Protein AF-A0A7X9KY43-F1 (afdb_monomer_lite)

Structure (mmCIF, N/CA/C/O backbone):
data_AF-A0A7X9KY43-F1
#
_entry.id   AF-A0A7X9KY43-F1
#
loop_
_atom_site.group_PDB
_atom_site.id
_atom_site.type_symbol
_atom_site.label_atom_id
_atom_site.label_alt_id
_atom_site.label_comp_id
_atom_site.label_asym_id
_atom_site.label_entity_id
_atom_site.label_seq_id
_atom_site.pdbx_PDB_ins_code
_atom_site.Cartn_x
_atom_site.Cartn_y
_atom_site.Cartn_z
_atom_site.occupancy
_atom_site.B_iso_or_equiv
_atom_site.auth_seq_id
_atom_site.auth_comp_id
_atom_site.auth_asym_id
_atom_site.auth_atom_id
_atom_site.pdbx_PDB_model_num
ATOM 1 N N . PRO A 1 1 ? 9.224 3.368 18.526 1.00 47.72 1 PRO A N 1
ATOM 2 C CA . PRO A 1 1 ? 7.885 3.579 19.128 1.00 47.72 1 PRO A CA 1
ATOM 3 C C . PRO A 1 1 ? 7.602 2.477 20.163 1.00 47.72 1 PRO A C 1
ATOM 5 O O . PRO A 1 1 ? 7.164 1.400 19.790 1.00 47.72 1 PRO A O 1
ATOM 8 N N . GLU A 1 2 ? 7.941 2.701 21.438 1.00 40.78 2 GLU A N 1
ATOM 9 C CA . GLU A 1 2 ? 8.039 1.600 22.420 1.00 40.78 2 GLU A CA 1
ATOM 10 C C . GLU A 1 2 ? 6.795 1.349 23.294 1.00 40.78 2 GLU A C 1
ATOM 12 O O . GLU A 1 2 ? 6.746 0.330 23.974 1.00 40.78 2 GLU A O 1
ATOM 17 N N . HIS A 1 3 ? 5.756 2.200 23.287 1.00 47.25 3 HIS A N 1
ATOM 18 C CA . HIS A 1 3 ? 4.707 2.115 24.328 1.00 47.25 3 HIS A CA 1
ATOM 19 C C . HIS A 1 3 ? 3.242 2.222 23.864 1.00 47.25 3 HIS A C 1
ATOM 21 O O . HIS A 1 3 ? 2.378 2.549 24.669 1.00 47.25 3 HIS A O 1
ATOM 27 N N . GLY A 1 4 ? 2.915 1.944 22.596 1.00 54.72 4 GLY A N 1
ATOM 28 C CA . GLY A 1 4 ? 1.505 1.924 22.145 1.00 54.72 4 GLY A CA 1
ATOM 29 C C . GLY A 1 4 ? 0.834 3.305 22.048 1.00 54.72 4 GLY A C 1
ATOM 30 O O . GLY A 1 4 ? -0.389 3.406 21.937 1.00 54.72 4 GLY A O 1
ATOM 31 N N . TYR A 1 5 ? 1.643 4.368 22.065 1.00 58.06 5 TYR A N 1
ATOM 32 C CA . TYR A 1 5 ? 1.214 5.742 21.822 1.00 58.06 5 TYR A CA 1
ATOM 33 C C . TYR A 1 5 ? 1.941 6.314 20.613 1.00 58.06 5 TYR A C 1
ATOM 35 O O . TYR A 1 5 ? 3.151 6.132 20.450 1.00 58.06 5 TYR A O 1
ATOM 43 N N . ILE A 1 6 ? 1.199 7.044 19.787 1.00 61.53 6 ILE A N 1
ATOM 44 C CA . ILE A 1 6 ? 1.732 7.759 18.630 1.00 61.53 6 ILE A CA 1
ATOM 45 C C . ILE A 1 6 ? 1.577 9.254 18.873 1.00 61.53 6 ILE A C 1
ATOM 47 O O . ILE A 1 6 ? 0.498 9.723 19.229 1.00 61.53 6 ILE A O 1
ATOM 51 N N . ILE A 1 7 ? 2.666 9.994 18.657 1.00 58.81 7 ILE A N 1
ATOM 52 C CA . ILE A 1 7 ? 2.744 11.438 18.876 1.00 58.81 7 ILE A CA 1
ATOM 53 C C . ILE A 1 7 ? 2.875 12.130 17.513 1.00 58.81 7 ILE A C 1
ATOM 55 O O . ILE A 1 7 ? 3.896 11.978 16.843 1.00 58.81 7 ILE A O 1
ATOM 59 N N . LYS A 1 8 ? 1.868 12.911 17.104 1.00 60.12 8 LYS A N 1
ATOM 60 C CA . LYS A 1 8 ? 1.955 13.816 15.941 1.00 60.12 8 LYS A CA 1
ATOM 61 C C . LYS A 1 8 ? 2.237 15.240 16.424 1.00 60.12 8 LYS A C 1
ATOM 63 O O . LYS A 1 8 ? 1.553 15.747 17.312 1.00 60.12 8 LYS A O 1
ATOM 68 N N . SER A 1 9 ? 3.245 15.889 15.837 1.00 71.94 9 SER A N 1
ATOM 69 C CA . SER A 1 9 ? 3.627 17.274 16.143 1.00 71.94 9 SER A CA 1
ATOM 70 C C . SER A 1 9 ? 3.388 18.169 14.932 1.00 71.94 9 SER A C 1
ATOM 72 O O . SER A 1 9 ? 3.935 17.918 13.858 1.00 71.94 9 SER A O 1
ATOM 74 N N . LYS A 1 10 ? 2.607 19.239 15.110 1.00 72.62 10 LYS A N 1
ATOM 75 C CA . LYS A 1 10 ? 2.506 20.341 14.144 1.00 72.62 10 LYS A CA 1
ATOM 76 C C . LYS A 1 10 ? 3.210 21.566 14.732 1.00 72.62 10 LYS A C 1
ATOM 78 O O . LYS A 1 10 ? 2.888 21.970 15.846 1.00 72.62 10 LYS A O 1
ATOM 83 N N . ARG A 1 11 ? 4.181 22.149 14.019 1.00 77.62 11 ARG A N 1
ATOM 84 C CA . ARG A 1 11 ? 4.947 23.330 14.477 1.00 77.62 11 ARG A CA 1
ATOM 85 C C . ARG A 1 11 ? 4.417 24.616 13.818 1.00 77.62 11 ARG A C 1
ATOM 87 O O . ARG A 1 11 ? 4.044 24.580 12.650 1.00 77.62 11 ARG A O 1
ATOM 94 N N . GLY A 1 12 ? 4.368 25.728 14.564 1.00 83.06 12 GLY A N 1
ATOM 95 C CA . GLY A 1 12 ? 3.844 27.040 14.132 1.00 83.06 12 GLY A CA 1
ATOM 96 C C . GLY A 1 12 ? 2.948 27.708 15.191 1.00 83.06 12 GLY A C 1
ATOM 97 O O . GLY A 1 12 ? 2.712 27.119 16.243 1.00 83.06 12 GLY A O 1
ATOM 98 N N . GLY A 1 13 ? 2.417 28.909 14.914 1.00 66.56 13 GLY A N 1
ATOM 99 C CA . GLY A 1 13 ? 1.628 29.752 15.846 1.00 66.56 13 GLY A CA 1
ATOM 100 C C . GLY A 1 13 ? 0.269 29.202 16.322 1.00 66.56 13 GLY A C 1
ATOM 101 O O . GLY A 1 13 ? -0.526 29.932 16.896 1.00 66.56 13 GLY A O 1
ATOM 102 N N . GLY A 1 14 ? 0.008 27.917 16.090 1.00 76.19 14 GLY A N 1
ATOM 103 C CA . GLY A 1 14 ? -1.157 27.162 16.554 1.00 76.19 14 GLY A CA 1
ATOM 104 C C . GLY A 1 14 ? -0.831 25.671 16.671 1.00 76.19 14 GLY A C 1
ATOM 105 O O . GLY A 1 14 ? -1.659 24.819 16.357 1.00 76.19 14 GLY A O 1
ATOM 106 N N . GLY A 1 15 ? 0.423 25.350 17.001 1.00 74.50 15 GLY A N 1
ATOM 107 C CA . GLY A 1 15 ? 0.891 23.976 17.107 1.00 74.50 15 GLY A CA 1
ATOM 108 C C . GLY A 1 15 ? 0.181 23.219 18.227 1.00 74.50 15 GLY A C 1
ATOM 109 O O . GLY A 1 15 ? 0.033 23.727 19.334 1.00 74.50 15 GLY A O 1
ATOM 110 N N . CYS A 1 16 ? -0.227 21.986 17.944 1.00 75.00 16 CYS A N 1
ATOM 111 C CA . CYS A 1 16 ? -0.720 21.049 18.941 1.00 75.00 16 CYS A CA 1
ATOM 112 C C . CYS A 1 16 ? 0.071 19.741 18.855 1.00 75.00 16 CYS A C 1
ATOM 114 O O . CYS A 1 16 ? 0.639 19.394 17.811 1.00 75.00 16 CYS A O 1
ATOM 116 N N . ILE A 1 17 ? 0.124 19.036 19.981 1.00 75.38 17 ILE A N 1
ATOM 117 C CA . ILE A 1 17 ? 0.621 17.668 20.056 1.00 75.38 17 ILE A CA 1
ATOM 118 C C . ILE A 1 17 ? -0.608 16.779 20.189 1.00 75.38 17 ILE A C 1
ATOM 120 O O . ILE A 1 17 ? -1.361 16.905 21.152 1.00 75.38 17 ILE A O 1
ATOM 124 N N . GLN A 1 18 ? -0.824 15.909 19.207 1.00 67.31 18 GLN A N 1
ATOM 125 C CA . GLN A 1 18 ? -1.891 14.914 19.255 1.00 67.31 18 GLN A CA 1
ATOM 126 C C . GLN A 1 18 ? -1.286 13.575 19.667 1.00 67.31 18 GLN A C 1
ATOM 128 O O . GLN A 1 18 ? -0.359 13.089 19.014 1.00 67.31 18 GLN A O 1
ATOM 133 N N . ILE A 1 19 ? -1.793 13.013 20.765 1.00 67.88 19 ILE A N 1
ATOM 134 C CA . ILE A 1 19 ? -1.372 11.719 21.304 1.00 67.88 19 ILE A CA 1
ATOM 135 C C . ILE A 1 19 ? -2.528 10.742 21.108 1.00 67.88 19 ILE A C 1
ATOM 137 O O . ILE A 1 19 ? -3.598 10.930 21.683 1.00 67.88 19 ILE A O 1
ATOM 141 N N . PHE A 1 20 ? -2.304 9.703 20.309 1.00 59.12 20 PHE A N 1
ATOM 142 C CA . PHE A 1 20 ? -3.282 8.646 20.058 1.00 59.12 20 PHE A CA 1
ATOM 143 C C . PHE A 1 20 ? -2.902 7.401 20.860 1.00 59.12 20 PHE A C 1
ATOM 145 O O . PHE A 1 20 ? -1.737 6.994 20.845 1.00 59.12 20 PHE A O 1
ATOM 152 N N . ARG A 1 21 ? -3.874 6.806 21.564 1.00 56.53 21 ARG A N 1
ATOM 153 C CA . ARG A 1 21 ? -3.730 5.519 22.259 1.00 56.53 21 ARG A CA 1
ATOM 154 C C . AR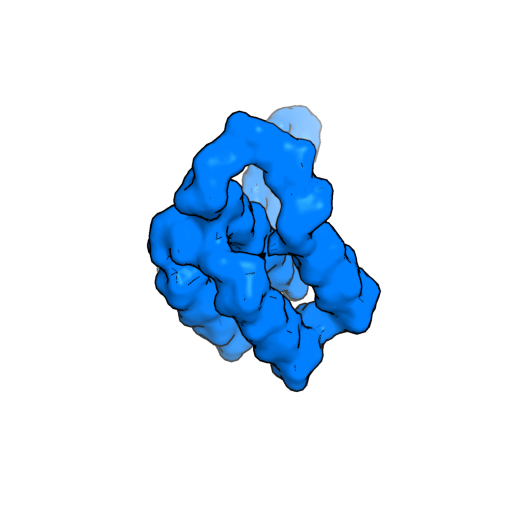G A 1 21 ? -4.372 4.442 21.398 1.00 56.53 21 ARG A C 1
ATOM 156 O O . ARG A 1 21 ?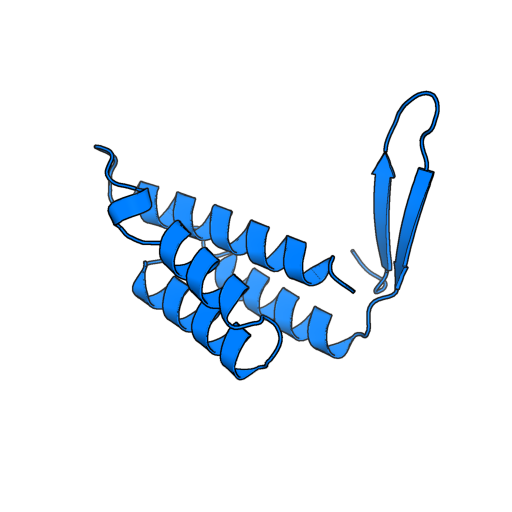 -5.588 4.451 21.237 1.00 56.53 21 ARG A O 1
ATOM 163 N N . MET A 1 22 ? -3.578 3.518 20.869 1.00 56.50 22 MET A N 1
ATOM 164 C CA . MET A 1 22 ? -4.114 2.472 19.998 1.00 56.50 22 MET A CA 1
ATOM 165 C C . MET A 1 22 ? -4.498 1.214 20.762 1.00 56.50 22 MET A C 1
ATOM 167 O O . MET A 1 22 ? -3.864 0.839 21.745 1.00 56.50 22 MET A O 1
ATOM 171 N N . SER A 1 23 ? -5.541 0.537 20.280 1.00 56.22 23 SER A N 1
ATOM 172 C CA . SER A 1 23 ? -5.857 -0.835 20.675 1.00 56.22 23 SER A CA 1
ATOM 173 C C . SER A 1 23 ? -4.751 -1.764 20.158 1.00 56.22 23 SER A C 1
ATOM 175 O O . SER A 1 23 ? -4.575 -1.879 18.944 1.00 56.22 23 SER A O 1
ATOM 177 N N . ASN A 1 24 ? -4.014 -2.404 21.070 1.00 58.03 24 ASN A N 1
ATOM 178 C CA . ASN A 1 24 ? -2.781 -3.156 20.791 1.00 58.03 24 ASN A CA 1
ATOM 179 C C . ASN A 1 24 ? -2.886 -4.210 19.669 1.00 58.03 24 ASN A C 1
ATOM 181 O O . ASN A 1 24 ? -1.896 -4.455 18.991 1.00 58.03 24 ASN A O 1
ATOM 185 N N . GLU A 1 25 ? -4.048 -4.826 19.446 1.00 60.06 25 GLU A N 1
ATOM 186 C CA . GLU A 1 25 ? -4.182 -5.981 18.542 1.00 60.06 25 GLU A CA 1
ATOM 187 C C . GLU A 1 25 ? -4.072 -5.612 17.054 1.00 60.06 25 GLU A C 1
ATOM 189 O O . GLU A 1 25 ? -3.240 -6.171 16.342 1.00 60.06 25 GLU A O 1
ATOM 194 N N . THR A 1 26 ? -4.840 -4.620 16.585 1.00 60.84 26 THR A N 1
ATOM 195 C CA . THR A 1 26 ? -4.769 -4.156 15.184 1.00 60.84 26 THR A CA 1
ATOM 196 C C . THR A 1 26 ? -3.401 -3.550 14.867 1.00 60.84 26 THR A C 1
ATOM 198 O O . THR A 1 26 ? -2.869 -3.750 13.782 1.00 60.84 26 THR A O 1
ATOM 201 N N . PHE A 1 27 ? -2.798 -2.840 15.825 1.00 63.56 27 PHE A N 1
ATOM 202 C CA . PHE A 1 27 ? -1.481 -2.227 15.649 1.00 63.56 27 PHE A CA 1
ATOM 203 C C . PHE A 1 27 ? -0.367 -3.271 15.506 1.00 63.56 27 PHE A C 1
ATOM 205 O O . PHE A 1 27 ? 0.504 -3.116 14.657 1.00 63.56 27 PHE A O 1
ATOM 212 N N . LEU A 1 28 ? -0.400 -4.352 16.293 1.00 62.22 28 LEU A N 1
ATOM 213 C CA . LEU A 1 28 ? 0.565 -5.448 16.164 1.00 62.22 28 LEU A CA 1
ATOM 214 C C . LEU A 1 28 ? 0.434 -6.164 14.813 1.00 62.22 28 LEU A C 1
ATOM 216 O O . LEU A 1 28 ? 1.449 -6.446 14.181 1.00 62.22 28 LEU A O 1
ATOM 220 N N . GLN A 1 29 ? -0.793 -6.396 14.340 1.00 64.19 29 GLN A N 1
ATOM 221 C CA . GLN A 1 29 ? -1.040 -7.004 13.026 1.00 64.19 29 GLN A CA 1
ATOM 222 C C . GLN A 1 29 ? -0.565 -6.105 11.877 1.00 64.19 29 GLN A C 1
ATOM 224 O O . GLN A 1 29 ? 0.096 -6.578 10.955 1.00 64.19 29 GLN A O 1
ATOM 229 N N . LEU A 1 30 ? -0.844 -4.801 11.949 1.00 67.44 30 LEU A N 1
ATOM 230 C CA . LEU A 1 30 ? -0.386 -3.838 10.949 1.00 67.44 30 LEU A CA 1
ATOM 231 C C . LEU A 1 30 ? 1.132 -3.656 10.972 1.00 67.44 30 LEU A C 1
ATOM 233 O O . LEU A 1 30 ? 1.734 -3.584 9.909 1.00 67.44 30 LEU A O 1
ATOM 237 N N . ASN A 1 31 ? 1.768 -3.635 12.146 1.00 66.50 31 ASN A N 1
ATOM 238 C CA . ASN A 1 31 ? 3.228 -3.590 12.233 1.00 66.50 31 ASN A CA 1
ATOM 239 C C . ASN A 1 31 ? 3.878 -4.852 11.683 1.00 66.50 31 ASN A C 1
ATOM 241 O O . ASN A 1 31 ? 4.896 -4.740 11.019 1.00 66.50 31 ASN A O 1
ATOM 245 N N . TYR A 1 32 ? 3.291 -6.029 11.904 1.00 68.56 32 TYR A N 1
ATOM 246 C CA . TYR A 1 32 ? 3.787 -7.257 11.288 1.00 68.56 32 TYR A CA 1
ATOM 247 C C . TYR A 1 32 ? 3.695 -7.190 9.759 1.00 68.56 32 TYR A C 1
ATOM 249 O O . TYR A 1 32 ? 4.651 -7.536 9.074 1.00 68.56 32 TYR A O 1
ATOM 257 N N . LEU A 1 33 ? 2.584 -6.677 9.216 1.00 67.50 33 LEU A N 1
ATOM 258 C CA . LEU A 1 33 ? 2.445 -6.451 7.774 1.00 67.50 33 LEU A CA 1
ATOM 259 C C . LEU A 1 33 ? 3.429 -5.397 7.258 1.00 67.50 33 LEU A C 1
ATOM 261 O O . LEU A 1 33 ? 3.947 -5.550 6.157 1.00 67.50 33 LEU A O 1
ATOM 265 N N . ILE A 1 34 ? 3.700 -4.343 8.034 1.00 67.62 34 ILE A N 1
ATOM 266 C CA . ILE A 1 34 ? 4.747 -3.366 7.723 1.00 67.62 34 ILE A CA 1
ATOM 267 C C . ILE A 1 34 ? 6.103 -4.065 7.708 1.00 67.62 34 ILE A C 1
ATOM 269 O O . ILE A 1 34 ? 6.803 -3.922 6.720 1.00 67.62 34 ILE A O 1
ATOM 273 N N . ASP A 1 35 ? 6.456 -4.855 8.718 1.00 67.44 35 ASP A N 1
ATOM 274 C CA . ASP A 1 35 ? 7.729 -5.583 8.777 1.00 67.44 35 ASP A CA 1
ATOM 275 C C . ASP A 1 35 ? 7.868 -6.599 7.627 1.00 67.44 35 ASP A C 1
ATOM 277 O O . ASP A 1 35 ? 8.951 -6.741 7.060 1.00 67.44 35 ASP A O 1
ATOM 281 N N . GLU A 1 36 ? 6.775 -7.245 7.208 1.00 64.44 36 GLU A N 1
ATOM 282 C CA . GLU A 1 36 ? 6.723 -8.099 6.011 1.00 64.44 36 GLU A CA 1
ATOM 283 C C . GLU A 1 36 ? 6.908 -7.266 4.720 1.00 64.44 36 GLU A C 1
ATOM 285 O O . GLU A 1 36 ? 7.613 -7.681 3.798 1.00 64.44 36 GLU A O 1
ATOM 290 N N . CYS A 1 37 ? 6.347 -6.049 4.672 1.00 60.78 37 CYS A N 1
ATOM 291 C CA . CYS A 1 37 ? 6.512 -5.080 3.577 1.00 60.78 37 CYS A CA 1
ATOM 292 C C . CYS A 1 37 ? 7.855 -4.337 3.589 1.00 60.78 37 CYS A C 1
ATOM 294 O O . CYS A 1 37 ? 8.234 -3.784 2.557 1.00 60.78 37 CYS A O 1
ATOM 296 N N . VAL A 1 38 ? 8.587 -4.320 4.708 1.00 56.50 38 VAL A N 1
ATOM 297 C CA . VAL A 1 38 ? 9.922 -3.704 4.869 1.00 56.50 38 VAL A CA 1
ATOM 298 C C . VAL A 1 38 ? 10.994 -4.475 4.076 1.00 56.50 38 VAL A C 1
ATOM 300 O O . VAL A 1 38 ? 12.175 -4.134 4.088 1.00 56.50 38 VAL A O 1
ATOM 303 N N . GLY A 1 39 ? 10.594 -5.450 3.257 1.00 62.12 39 GLY A N 1
ATOM 304 C CA . GLY A 1 39 ? 11.340 -5.779 2.049 1.00 62.12 39 GLY A CA 1
ATOM 305 C C . GLY A 1 39 ? 11.544 -4.547 1.151 1.00 62.12 39 GLY A C 1
ATOM 306 O O . GLY A 1 39 ? 10.642 -3.742 0.922 1.00 62.12 39 GLY A O 1
ATOM 307 N N . CYS A 1 40 ? 12.742 -4.399 0.578 1.00 74.62 40 CYS A N 1
ATOM 308 C CA . CYS A 1 40 ? 13.066 -3.257 -0.285 1.00 74.62 40 CYS A CA 1
ATOM 309 C C . CYS A 1 40 ? 12.206 -3.175 -1.561 1.00 74.62 40 CYS A C 1
ATOM 311 O O . CYS A 1 40 ? 12.215 -2.140 -2.218 1.00 74.62 40 CYS A O 1
ATOM 313 N N . SER A 1 41 ? 11.495 -4.243 -1.936 1.00 86.06 41 SER A N 1
ATOM 314 C CA . SER A 1 41 ? 10.805 -4.398 -3.216 1.00 86.06 41 SER A CA 1
ATOM 315 C C . SER A 1 41 ? 9.616 -5.344 -3.067 1.00 86.06 41 SER A C 1
ATOM 317 O O . SER A 1 41 ? 9.735 -6.369 -2.399 1.00 86.06 41 SER A O 1
ATOM 319 N N . ILE A 1 42 ? 8.482 -5.016 -3.692 1.00 89.75 42 ILE A N 1
ATOM 320 C CA . ILE A 1 42 ? 7.300 -5.882 -3.713 1.00 89.75 42 ILE A CA 1
ATOM 321 C C . ILE A 1 42 ? 6.687 -5.949 -5.110 1.00 89.75 42 ILE A C 1
ATOM 323 O O . ILE A 1 42 ? 6.532 -4.929 -5.791 1.00 89.75 42 ILE A O 1
ATOM 327 N N . THR A 1 43 ? 6.309 -7.150 -5.546 1.00 91.12 43 THR A N 1
ATOM 328 C CA . THR A 1 43 ? 5.601 -7.313 -6.817 1.00 91.12 43 THR A CA 1
ATOM 329 C C . THR A 1 43 ? 4.157 -6.815 -6.701 1.00 91.12 43 THR A C 1
ATOM 331 O O . THR A 1 43 ? 3.589 -6.713 -5.612 1.00 91.12 43 THR A O 1
ATOM 334 N N . LYS A 1 44 ? 3.510 -6.527 -7.837 1.00 91.69 44 LYS A N 1
ATOM 335 C CA . LYS A 1 44 ? 2.079 -6.177 -7.855 1.00 91.69 44 LYS A CA 1
ATOM 336 C C . LYS A 1 44 ? 1.210 -7.250 -7.192 1.00 91.69 44 LYS A C 1
ATOM 338 O O . LYS A 1 44 ? 0.287 -6.911 -6.457 1.00 91.69 44 LYS A O 1
ATOM 343 N N . ASN A 1 45 ? 1.476 -8.524 -7.478 1.00 91.44 45 ASN A N 1
ATOM 344 C CA . ASN A 1 45 ? 0.645 -9.623 -6.991 1.00 91.44 45 ASN A CA 1
ATOM 345 C C . ASN A 1 45 ? 0.741 -9.744 -5.468 1.00 91.44 45 ASN A C 1
ATOM 347 O O . ASN A 1 45 ? -0.287 -9.843 -4.804 1.00 91.44 45 ASN A O 1
ATOM 351 N N . ASP A 1 46 ? 1.948 -9.628 -4.916 1.00 89.69 46 ASP A N 1
ATOM 352 C CA . ASP A 1 46 ? 2.158 -9.676 -3.467 1.00 89.69 46 ASP A CA 1
ATOM 353 C C . ASP A 1 46 ? 1.513 -8.472 -2.771 1.00 89.69 46 ASP A C 1
ATOM 355 O O . ASP A 1 46 ? 0.788 -8.633 -1.789 1.00 89.69 46 ASP A O 1
ATOM 359 N N . ALA A 1 47 ? 1.661 -7.270 -3.342 1.00 90.75 47 ALA A N 1
ATOM 360 C CA . ALA A 1 47 ? 0.984 -6.074 -2.845 1.00 90.75 47 ALA A CA 1
ATOM 361 C C . ALA A 1 47 ? -0.548 -6.231 -2.849 1.00 90.75 47 ALA A C 1
ATOM 363 O O . ALA A 1 47 ? -1.229 -5.841 -1.901 1.00 90.75 47 ALA A O 1
ATOM 364 N N . PHE A 1 48 ? -1.109 -6.834 -3.900 1.00 92.94 48 PHE A N 1
ATOM 365 C CA . PHE A 1 48 ? -2.546 -7.095 -3.992 1.00 92.94 48 PHE A CA 1
ATOM 366 C C . PHE A 1 48 ? -3.011 -8.146 -2.985 1.00 92.94 48 PHE A C 1
ATOM 368 O O . PHE A 1 48 ? -4.112 -8.004 -2.450 1.00 92.94 48 PHE A O 1
ATOM 375 N N . ASN A 1 49 ? -2.197 -9.163 -2.705 1.00 90.62 49 ASN A N 1
ATOM 376 C CA . ASN A 1 49 ? -2.493 -10.162 -1.682 1.00 90.62 49 ASN A CA 1
ATOM 377 C C . ASN A 1 49 ? -2.568 -9.515 -0.295 1.00 90.62 49 ASN A C 1
ATOM 379 O O . ASN A 1 49 ? -3.524 -9.762 0.436 1.00 90.62 49 ASN A O 1
ATOM 383 N N . ILE A 1 50 ? -1.633 -8.621 0.037 1.00 88.50 50 ILE A N 1
ATOM 384 C CA . ILE A 1 50 ? -1.648 -7.873 1.305 1.00 88.50 50 ILE A CA 1
ATOM 385 C C . ILE A 1 50 ? -2.893 -6.992 1.408 1.00 88.50 50 ILE A C 1
ATOM 387 O O . ILE A 1 50 ? -3.609 -7.054 2.403 1.00 88.50 50 ILE A O 1
ATOM 391 N N . ILE A 1 51 ? -3.207 -6.224 0.361 1.00 91.06 51 ILE A N 1
ATOM 392 C CA . ILE A 1 51 ? -4.418 -5.388 0.330 1.00 91.06 51 ILE A CA 1
ATOM 393 C C . ILE A 1 51 ? -5.691 -6.237 0.480 1.00 91.06 51 ILE A C 1
ATOM 395 O O . ILE A 1 51 ? -6.643 -5.817 1.132 1.00 91.06 51 ILE A O 1
ATOM 399 N N . THR A 1 52 ? -5.708 -7.443 -0.089 1.00 90.56 52 THR A N 1
ATOM 400 C CA . THR A 1 52 ? -6.836 -8.379 0.045 1.00 90.56 52 THR A CA 1
ATOM 401 C C . THR A 1 52 ? -6.965 -8.895 1.469 1.00 90.56 52 THR A C 1
ATOM 403 O O . THR A 1 52 ? -8.058 -8.825 2.018 1.00 90.56 52 THR A O 1
ATOM 406 N N . ARG A 1 53 ? -5.861 -9.276 2.121 1.00 87.75 53 ARG A N 1
ATOM 407 C CA . ARG A 1 53 ? -5.874 -9.648 3.544 1.00 87.75 53 ARG A CA 1
ATOM 408 C C . ARG A 1 53 ? -6.384 -8.508 4.430 1.00 87.75 53 ARG A C 1
ATOM 410 O O . ARG A 1 53 ? -7.181 -8.754 5.329 1.00 87.75 53 ARG A O 1
ATOM 417 N N . LEU A 1 54 ? -5.966 -7.265 4.169 1.00 86.81 54 LEU A N 1
ATOM 418 C CA . LEU A 1 54 ? -6.440 -6.084 4.909 1.00 86.81 54 LEU A CA 1
ATOM 419 C C . LEU A 1 54 ? -7.957 -5.887 4.778 1.00 86.81 54 LEU A C 1
ATOM 421 O O . LEU A 1 54 ? -8.613 -5.514 5.749 1.00 86.81 54 LEU A O 1
ATOM 425 N N . PHE A 1 55 ? -8.506 -6.137 3.589 1.00 89.50 55 PHE A N 1
ATOM 426 C CA . PHE A 1 55 ? -9.943 -6.060 3.335 1.00 89.50 55 PHE A CA 1
ATOM 427 C C . PHE A 1 55 ? -10.707 -7.216 3.992 1.00 89.50 55 PHE A C 1
ATOM 429 O O . PHE A 1 55 ? -11.708 -6.979 4.659 1.00 89.50 55 PHE A O 1
ATOM 436 N N . GLU A 1 56 ? -10.206 -8.449 3.874 1.00 87.75 56 GLU A N 1
ATOM 437 C CA . GLU A 1 56 ? -10.785 -9.639 4.519 1.00 87.75 56 GLU A CA 1
ATOM 438 C C . GLU A 1 56 ? -10.766 -9.549 6.050 1.00 87.75 56 GLU A C 1
ATOM 440 O O . GLU A 1 56 ? -11.654 -10.076 6.710 1.00 87.75 56 GLU A O 1
ATOM 445 N N . SER A 1 57 ? -9.777 -8.852 6.613 1.00 82.94 57 SER A N 1
ATOM 446 C CA . SER A 1 57 ? -9.660 -8.607 8.057 1.00 82.94 57 SER A CA 1
ATOM 447 C C . SER A 1 57 ? -10.489 -7.405 8.528 1.00 82.94 57 SER A C 1
ATOM 449 O O . SER A 1 57 ? -10.329 -6.965 9.665 1.00 82.94 57 SER A O 1
ATOM 451 N N . GLU A 1 58 ? -11.320 -6.832 7.649 1.00 85.56 58 GLU A N 1
ATOM 452 C CA . GLU A 1 58 ? -12.173 -5.659 7.895 1.00 85.56 58 GLU A CA 1
ATOM 453 C C . GLU A 1 58 ? -11.409 -4.414 8.393 1.00 85.56 58 GLU A C 1
ATOM 455 O O . GLU A 1 58 ? -11.984 -3.504 8.993 1.00 85.56 58 GLU A O 1
ATOM 460 N N . ILE A 1 59 ? -10.099 -4.338 8.129 1.00 84.19 59 ILE A N 1
ATOM 461 C CA . ILE A 1 59 ? -9.262 -3.189 8.508 1.00 84.19 59 ILE A CA 1
ATOM 462 C C . ILE A 1 59 ? -9.522 -2.008 7.567 1.00 84.19 59 ILE A C 1
ATOM 464 O O . ILE A 1 59 ? -9.484 -0.852 7.990 1.00 84.19 59 ILE A O 1
ATOM 468 N N . ILE A 1 60 ? -9.784 -2.303 6.292 1.00 89.06 60 ILE A N 1
ATOM 469 C CA . ILE A 1 60 ? -10.131 -1.320 5.263 1.00 89.06 60 ILE A CA 1
ATOM 470 C C . ILE A 1 60 ? -11.507 -1.615 4.680 1.00 89.06 60 ILE A C 1
ATOM 472 O O . ILE A 1 60 ? -11.922 -2.769 4.576 1.00 89.06 60 ILE A O 1
ATOM 476 N N . ASN A 1 61 ? -12.207 -0.571 4.247 1.00 92.88 61 ASN A N 1
ATOM 477 C CA . ASN A 1 61 ? -13.480 -0.722 3.548 1.00 92.88 61 ASN A CA 1
ATOM 478 C C . ASN A 1 61 ? -13.288 -0.979 2.041 1.00 92.88 61 ASN A C 1
ATOM 480 O O . ASN A 1 61 ? -12.198 -0.852 1.483 1.00 92.88 61 ASN A O 1
ATOM 484 N N . GLU A 1 62 ? -14.380 -1.307 1.350 1.00 93.88 62 GLU A N 1
ATOM 485 C CA . GLU A 1 62 ? -14.358 -1.640 -0.080 1.00 93.88 62 GLU A CA 1
ATOM 486 C C . GLU A 1 62 ? -13.845 -0.482 -0.963 1.00 93.88 62 GLU A C 1
ATOM 488 O O . GLU A 1 62 ? -13.164 -0.701 -1.968 1.00 93.88 62 GLU A O 1
ATOM 493 N N . ASN A 1 63 ? -14.134 0.769 -0.586 1.00 95.44 63 ASN A N 1
ATOM 494 C CA . ASN A 1 63 ? -13.649 1.940 -1.318 1.00 95.44 63 ASN A CA 1
ATOM 495 C C . ASN A 1 63 ? -12.131 2.088 -1.182 1.00 95.44 63 ASN A C 1
ATOM 497 O O . ASN A 1 63 ? -11.445 2.276 -2.186 1.00 95.44 63 ASN A O 1
ATOM 501 N N . GLU A 1 64 ? -11.606 1.958 0.035 1.00 94.06 64 GLU A N 1
ATOM 502 C CA . GLU A 1 64 ? -10.169 1.979 0.322 1.00 94.06 64 GLU A CA 1
ATOM 503 C C . GLU A 1 64 ? -9.454 0.843 -0.414 1.00 94.06 64 GLU A C 1
ATOM 505 O O . GLU A 1 64 ? -8.472 1.089 -1.113 1.00 94.06 64 GLU A O 1
ATOM 510 N N . PHE A 1 65 ? -10.007 -0.371 -0.373 1.00 93.94 65 PHE A N 1
ATOM 511 C CA . PHE A 1 65 ? -9.501 -1.527 -1.111 1.00 93.94 65 PHE A CA 1
ATOM 512 C C . PHE A 1 65 ? -9.368 -1.253 -2.618 1.00 93.94 65 PHE A C 1
ATOM 514 O O . PHE A 1 65 ? -8.301 -1.472 -3.205 1.00 93.94 65 PHE A O 1
ATOM 521 N N . ARG A 1 66 ? -10.422 -0.721 -3.255 1.00 95.75 66 ARG A N 1
ATOM 522 C CA . ARG A 1 66 ? -10.399 -0.368 -4.686 1.00 95.75 66 ARG A CA 1
ATOM 523 C C . ARG A 1 66 ? -9.361 0.708 -5.003 1.00 95.75 66 ARG A C 1
ATOM 525 O O . ARG A 1 66 ? -8.625 0.567 -5.983 1.00 95.75 66 ARG A O 1
ATOM 532 N N . ILE A 1 67 ? -9.279 1.757 -4.183 1.00 95.25 67 ILE A N 1
ATOM 533 C CA . ILE A 1 67 ? -8.330 2.865 -4.370 1.00 95.25 67 ILE A CA 1
ATOM 534 C C . ILE A 1 67 ? -6.889 2.362 -4.250 1.00 95.25 67 ILE A C 1
ATOM 536 O O . ILE A 1 67 ? -6.075 2.635 -5.134 1.00 95.25 67 ILE A O 1
ATOM 540 N N . MET A 1 68 ? -6.582 1.581 -3.212 1.00 94.50 68 MET A N 1
ATOM 541 C CA . MET A 1 68 ? -5.240 1.040 -2.984 1.00 94.50 68 MET A CA 1
ATOM 542 C C . MET A 1 68 ? -4.797 0.128 -4.136 1.00 94.50 68 MET A C 1
ATOM 544 O O . MET A 1 68 ? -3.691 0.288 -4.653 1.00 94.50 68 MET A O 1
ATOM 548 N N . LYS A 1 69 ? -5.666 -0.773 -4.622 1.00 94.56 69 LYS A N 1
ATOM 549 C CA . LYS A 1 69 ? -5.339 -1.622 -5.786 1.00 94.56 69 LYS A CA 1
ATOM 550 C C . LYS A 1 69 ? -5.139 -0.816 -7.061 1.00 94.56 69 LYS A C 1
ATOM 552 O O . LYS A 1 69 ? -4.225 -1.118 -7.826 1.00 94.56 69 LYS A O 1
ATOM 557 N N . SER A 1 70 ? -5.971 0.198 -7.294 1.00 95.19 70 SER A N 1
ATOM 558 C CA . SER A 1 70 ? -5.818 1.072 -8.457 1.00 95.19 70 SER A CA 1
ATOM 559 C C . SER A 1 70 ? -4.473 1.790 -8.422 1.00 95.19 70 SER A C 1
ATOM 561 O O . SER A 1 70 ? -3.772 1.778 -9.427 1.00 95.19 70 SER A O 1
ATOM 563 N N . ALA A 1 71 ? -4.092 2.353 -7.272 1.00 94.19 71 ALA A N 1
ATOM 564 C CA . ALA A 1 71 ? -2.853 3.108 -7.093 1.00 94.19 71 ALA A CA 1
ATOM 565 C C . ALA A 1 71 ? -1.582 2.255 -7.236 1.00 94.19 71 ALA A C 1
ATOM 567 O O . ALA A 1 71 ? -0.551 2.762 -7.669 1.00 94.19 71 ALA A O 1
ATOM 568 N N . LEU A 1 72 ? -1.641 0.965 -6.887 1.00 93.00 72 LEU A N 1
ATOM 569 C CA . LEU A 1 72 ? -0.509 0.042 -7.031 1.00 93.00 72 LEU A CA 1
ATOM 570 C C . LEU A 1 72 ? -0.535 -0.758 -8.344 1.00 93.00 72 LEU A C 1
ATOM 572 O O . LEU A 1 72 ? 0.319 -1.621 -8.556 1.00 93.00 72 LEU A O 1
ATOM 576 N N . SER A 1 73 ? -1.494 -0.504 -9.234 1.00 93.38 73 SER A N 1
ATOM 577 C CA . SER A 1 73 ? -1.590 -1.205 -10.516 1.00 93.38 73 SER A CA 1
ATOM 578 C C . SER A 1 73 ? -0.405 -0.885 -11.434 1.00 93.38 73 SER A C 1
ATOM 580 O O . SER A 1 73 ? 0.270 0.126 -11.268 1.00 93.38 73 SER A O 1
ATOM 582 N N . ASP A 1 74 ? -0.135 -1.730 -12.432 1.00 88.75 74 ASP A N 1
ATOM 583 C CA . ASP A 1 74 ? 0.940 -1.457 -13.405 1.00 88.75 74 ASP A CA 1
ATOM 584 C C . ASP A 1 74 ? 0.690 -0.169 -14.197 1.00 88.75 74 ASP A C 1
ATOM 586 O O . ASP A 1 74 ? 1.631 0.551 -14.507 1.00 88.75 74 ASP A O 1
ATOM 590 N N . LYS A 1 75 ? -0.585 0.180 -14.420 1.00 89.56 75 LYS A N 1
ATOM 591 C CA . LYS A 1 75 ? -0.993 1.422 -15.091 1.00 89.56 75 LYS A CA 1
ATOM 592 C C . LYS A 1 75 ? -0.580 2.678 -14.324 1.00 89.56 75 LYS A C 1
ATOM 594 O O . LYS A 1 75 ? -0.375 3.721 -14.928 1.00 89.56 75 LYS A O 1
ATOM 599 N N . SER A 1 76 ? -0.462 2.597 -12.999 1.00 90.56 76 SER A N 1
ATOM 600 C CA . SER A 1 76 ? -0.014 3.722 -12.170 1.00 90.56 76 SER A CA 1
ATOM 601 C C . SER A 1 76 ? 1.487 3.982 -12.274 1.00 90.56 76 SER A C 1
ATOM 603 O O . SER A 1 76 ? 1.939 5.065 -11.915 1.00 90.56 76 SER A O 1
ATOM 605 N N . PHE A 1 77 ? 2.247 3.012 -12.784 1.00 89.06 77 PHE A N 1
ATOM 606 C CA . PHE A 1 77 ? 3.686 3.110 -13.018 1.00 89.06 77 PHE A CA 1
ATOM 607 C C . PHE A 1 77 ? 4.016 2.966 -14.509 1.00 89.06 77 PHE A C 1
ATOM 609 O O . PHE A 1 77 ? 5.077 2.440 -14.850 1.00 89.06 77 PHE A O 1
ATOM 616 N N . ASP A 1 78 ? 3.108 3.407 -15.387 1.00 88.75 78 ASP A N 1
ATOM 617 C CA . ASP A 1 78 ? 3.279 3.393 -16.844 1.00 88.75 78 ASP A CA 1
ATOM 618 C C . ASP A 1 78 ? 4.245 4.501 -17.292 1.00 88.75 78 ASP A C 1
ATOM 620 O O . ASP A 1 78 ? 3.885 5.512 -17.890 1.00 88.75 78 ASP A O 1
ATOM 624 N N . ILE A 1 79 ? 5.490 4.348 -16.85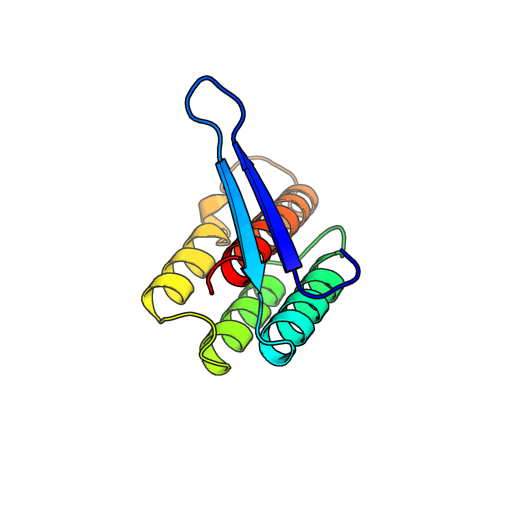6 1.00 88.56 79 ILE A N 1
ATOM 625 C CA . ILE A 1 79 ? 6.625 5.228 -17.099 1.00 88.56 79 ILE A CA 1
ATOM 626 C C . ILE A 1 79 ? 7.805 4.313 -17.438 1.00 88.56 79 ILE A C 1
ATOM 628 O O . ILE A 1 79 ? 7.904 3.193 -16.922 1.00 88.56 79 ILE A O 1
ATOM 632 N N . GLU A 1 80 ? 8.711 4.785 -18.292 1.00 89.44 80 GLU A N 1
ATOM 633 C CA . GLU A 1 80 ? 9.934 4.082 -18.696 1.00 89.44 80 GLU A CA 1
ATOM 634 C C . GLU A 1 80 ? 10.956 3.998 -17.547 1.00 89.44 80 GLU A C 1
ATOM 636 O O . GLU A 1 80 ? 12.000 4.647 -17.544 1.00 89.44 80 GLU A O 1
ATOM 641 N N . ILE A 1 81 ? 10.642 3.194 -16.533 1.00 90.12 81 ILE A N 1
ATOM 642 C CA . ILE A 1 81 ? 11.538 2.845 -15.429 1.00 90.12 81 ILE A CA 1
ATOM 643 C C . ILE A 1 81 ? 11.656 1.319 -15.304 1.00 90.12 81 ILE A C 1
ATOM 645 O O . ILE A 1 81 ? 10.702 0.607 -15.638 1.00 90.12 81 ILE A O 1
ATOM 649 N N . PRO A 1 82 ? 12.793 0.791 -14.810 1.00 92.06 82 PRO A N 1
ATOM 650 C CA . PRO A 1 82 ? 12.962 -0.644 -14.596 1.00 92.06 82 PRO A CA 1
ATOM 651 C C . PRO A 1 82 ? 11.901 -1.213 -13.649 1.00 92.06 82 PRO A C 1
ATOM 653 O O . PRO A 1 82 ? 11.533 -0.575 -12.659 1.00 92.06 82 PRO A O 1
ATOM 656 N N . ASP A 1 83 ? 11.450 -2.442 -13.904 1.00 89.06 83 ASP A N 1
ATOM 657 C CA . ASP A 1 83 ? 10.409 -3.083 -13.087 1.00 89.06 83 ASP A CA 1
ATOM 658 C C . ASP A 1 83 ? 10.838 -3.282 -11.627 1.00 89.06 83 ASP A C 1
ATOM 660 O O . ASP A 1 83 ? 10.017 -3.182 -10.716 1.00 89.06 83 ASP A O 1
ATOM 664 N N . GLU A 1 84 ? 12.136 -3.467 -11.378 1.00 89.62 84 GLU A N 1
ATOM 665 C CA . GLU A 1 84 ? 12.689 -3.496 -10.024 1.00 89.62 84 GLU A CA 1
ATOM 666 C C . GLU A 1 84 ? 12.465 -2.163 -9.296 1.00 89.62 84 GLU A C 1
ATOM 668 O O . GLU A 1 84 ? 11.991 -2.139 -8.161 1.00 89.62 84 GLU A O 1
ATOM 673 N N . THR A 1 85 ? 12.699 -1.034 -9.972 1.00 90.00 85 THR A N 1
ATOM 674 C CA . THR A 1 85 ? 12.428 0.301 -9.421 1.00 90.00 85 THR A CA 1
ATOM 675 C C . THR A 1 85 ? 10.935 0.518 -9.178 1.00 90.00 85 THR A C 1
ATOM 677 O O . THR A 1 85 ? 10.567 1.074 -8.141 1.00 90.00 85 THR A O 1
ATOM 680 N N . LYS A 1 86 ? 10.060 0.030 -10.070 1.00 91.75 86 LYS A N 1
ATOM 681 C CA . LYS A 1 86 ? 8.602 0.057 -9.850 1.00 91.75 86 LYS A CA 1
ATOM 682 C C . LYS A 1 86 ? 8.228 -0.707 -8.586 1.00 91.75 86 LYS A C 1
ATOM 684 O O . LYS A 1 86 ? 7.474 -0.189 -7.770 1.00 91.75 86 LYS A O 1
ATOM 689 N N . ASN A 1 87 ? 8.777 -1.902 -8.390 1.00 91.62 87 ASN A N 1
ATOM 690 C CA . ASN A 1 87 ? 8.494 -2.732 -7.218 1.00 91.62 87 ASN A CA 1
ATOM 691 C C . ASN A 1 87 ? 9.008 -2.104 -5.911 1.00 91.62 87 ASN A C 1
ATOM 693 O O . ASN A 1 87 ? 8.323 -2.173 -4.888 1.00 91.62 87 ASN A O 1
ATOM 697 N N . ILE A 1 88 ? 10.155 -1.418 -5.945 1.00 91.56 88 ILE A N 1
ATOM 698 C CA . ILE A 1 88 ? 10.663 -0.630 -4.808 1.00 91.56 88 ILE A CA 1
ATOM 699 C C . ILE A 1 88 ? 9.705 0.523 -4.472 1.00 91.56 88 ILE A C 1
ATOM 701 O O . ILE A 1 88 ? 9.339 0.719 -3.312 1.00 91.56 88 ILE A O 1
ATOM 705 N N . LEU A 1 89 ? 9.266 1.290 -5.476 1.00 91.69 8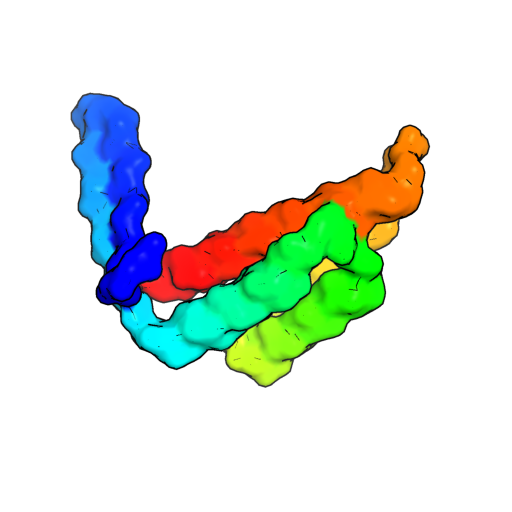9 LEU A N 1
ATOM 706 C CA . LEU A 1 89 ? 8.310 2.385 -5.274 1.00 91.69 89 LEU A CA 1
ATOM 707 C C . LEU A 1 89 ? 6.972 1.872 -4.738 1.00 91.69 89 LEU A C 1
ATOM 709 O O . LEU A 1 89 ? 6.409 2.458 -3.815 1.00 91.69 89 LEU A O 1
ATOM 713 N N . ARG A 1 90 ? 6.493 0.753 -5.280 1.00 92.00 90 ARG A N 1
ATOM 714 C CA . ARG A 1 90 ? 5.257 0.088 -4.873 1.00 92.00 90 ARG A CA 1
ATOM 715 C C . ARG A 1 90 ? 5.320 -0.353 -3.406 1.00 92.00 90 ARG A C 1
ATOM 717 O O . ARG A 1 90 ? 4.363 -0.099 -2.679 1.00 92.00 90 ARG A O 1
ATOM 724 N N . SER A 1 91 ? 6.457 -0.900 -2.959 1.00 90.31 91 SER A N 1
ATOM 725 C CA . SER A 1 91 ? 6.704 -1.241 -1.545 1.00 90.31 91 SER A CA 1
ATOM 726 C C . SER A 1 91 ? 6.625 0.006 -0.663 1.00 90.31 91 SER A C 1
ATOM 728 O O . SER A 1 91 ? 5.858 0.043 0.297 1.00 90.31 91 SER A O 1
ATOM 730 N N . LYS A 1 92 ? 7.324 1.084 -1.036 1.00 89.62 92 LYS A N 1
ATOM 731 C CA . LYS A 1 92 ? 7.305 2.340 -0.267 1.00 89.62 92 LYS A CA 1
ATOM 732 C C . LYS A 1 92 ? 5.910 2.953 -0.156 1.00 89.62 92 LYS A C 1
ATOM 734 O O . LYS A 1 92 ? 5.525 3.399 0.924 1.00 89.62 92 LYS A O 1
ATOM 739 N N . ILE A 1 93 ? 5.156 2.977 -1.254 1.00 91.75 93 ILE A N 1
ATOM 740 C CA . ILE A 1 93 ? 3.793 3.520 -1.276 1.00 91.75 93 ILE A CA 1
ATOM 741 C C . ILE A 1 93 ? 2.870 2.670 -0.399 1.00 91.75 93 ILE A C 1
ATOM 743 O O . ILE A 1 93 ? 2.146 3.227 0.424 1.00 91.75 93 ILE A O 1
ATOM 747 N N . LEU A 1 94 ? 2.921 1.340 -0.532 1.00 90.25 94 LEU A N 1
ATOM 748 C CA . LEU A 1 94 ? 2.109 0.430 0.276 1.00 90.25 94 LEU A CA 1
ATOM 749 C C . LEU A 1 94 ? 2.420 0.581 1.770 1.00 90.25 94 L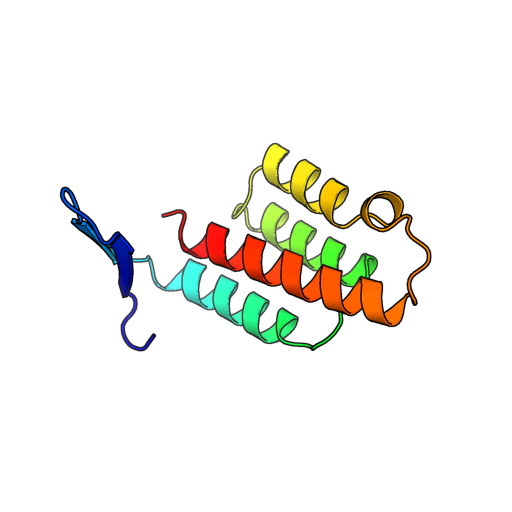EU A C 1
ATOM 751 O O . LEU A 1 94 ? 1.499 0.761 2.563 1.00 90.25 94 LEU A O 1
ATOM 755 N N . THR A 1 95 ? 3.700 0.598 2.145 1.00 87.00 95 THR A N 1
ATOM 756 C CA . THR A 1 95 ? 4.140 0.807 3.532 1.00 87.00 95 THR A CA 1
ATOM 757 C C . THR A 1 95 ? 3.596 2.114 4.103 1.00 87.00 95 THR A C 1
ATOM 759 O O . THR A 1 95 ? 3.070 2.128 5.216 1.00 87.00 95 THR A O 1
ATOM 762 N N . GLN A 1 96 ? 3.641 3.208 3.336 1.00 88.00 96 GLN A N 1
ATOM 763 C CA . GLN A 1 96 ? 3.091 4.487 3.786 1.00 88.00 96 GLN A CA 1
ATOM 764 C C . GLN A 1 96 ? 1.563 4.446 3.934 1.00 88.00 96 GLN A C 1
ATOM 766 O O . GLN A 1 96 ? 1.032 5.007 4.891 1.00 88.00 96 GLN A O 1
ATOM 771 N N . MET A 1 97 ? 0.846 3.776 3.024 1.00 89.00 97 MET A N 1
ATOM 772 C CA . MET A 1 97 ? -0.606 3.603 3.145 1.00 89.00 97 MET A CA 1
ATOM 773 C C . MET A 1 97 ? -0.971 2.815 4.407 1.00 89.00 97 MET A C 1
ATOM 775 O O . MET A 1 97 ? -1.857 3.231 5.148 1.00 89.00 97 MET A O 1
ATOM 779 N N . ILE A 1 98 ? -0.270 1.710 4.676 1.00 85.19 98 ILE A N 1
ATOM 780 C CA . ILE A 1 98 ? -0.489 0.882 5.869 1.00 85.19 98 ILE A CA 1
ATOM 781 C C . ILE A 1 98 ? -0.180 1.678 7.143 1.00 85.19 98 ILE A C 1
ATOM 783 O O . ILE A 1 98 ? -0.941 1.619 8.105 1.00 85.19 98 ILE A O 1
ATOM 787 N N . LEU A 1 99 ? 0.884 2.483 7.141 1.00 82.12 99 LEU A N 1
ATOM 788 C CA . LEU A 1 99 ? 1.219 3.354 8.266 1.00 82.12 99 LEU A CA 1
ATOM 789 C C . LEU A 1 99 ? 0.112 4.387 8.553 1.00 82.12 99 LEU A C 1
ATOM 791 O O . LEU A 1 99 ? -0.224 4.621 9.715 1.00 82.12 99 LEU A O 1
ATOM 795 N N . GLU A 1 100 ? -0.491 4.978 7.517 1.00 84.75 100 GLU A N 1
ATOM 796 C CA . GLU A 1 100 ? -1.636 5.883 7.688 1.00 84.75 100 GLU A CA 1
ATOM 797 C C . GLU A 1 100 ? -2.892 5.167 8.194 1.00 84.75 100 GLU A C 1
ATOM 799 O O . GLU A 1 100 ? -3.621 5.726 9.015 1.00 84.75 100 GLU A O 1
ATOM 804 N N . LEU A 1 101 ? -3.120 3.918 7.779 1.00 80.00 101 LEU A N 1
ATOM 805 C CA . LEU A 1 101 ? -4.182 3.082 8.346 1.00 80.00 101 LEU A CA 1
ATOM 806 C C . LEU A 1 101 ? -3.936 2.788 9.825 1.00 80.00 101 LEU A C 1
ATOM 808 O O . LEU A 1 101 ? -4.882 2.850 10.606 1.00 80.00 101 LEU A O 1
ATOM 812 N N . SER A 1 102 ? -2.682 2.562 10.228 1.00 72.38 102 SER A N 1
ATOM 813 C CA . SER A 1 102 ? -2.332 2.441 11.643 1.00 72.38 102 SER A CA 1
ATOM 814 C C . SER A 1 102 ? -2.740 3.698 12.401 1.00 72.38 102 SER A C 1
ATOM 816 O O . SER A 1 102 ? -3.397 3.565 13.420 1.00 72.38 102 SER A O 1
ATOM 818 N N . TYR A 1 103 ? -2.451 4.908 11.896 1.00 66.88 103 TYR A N 1
ATOM 819 C CA . TYR A 1 103 ? -2.865 6.180 12.523 1.00 66.88 103 TYR A CA 1
ATOM 820 C C . TYR A 1 103 ? -4.375 6.396 12.613 1.00 66.88 103 TYR A C 1
ATOM 822 O O . TYR A 1 103 ? -4.819 7.203 13.432 1.00 66.88 103 TYR A O 1
ATOM 830 N N . LYS A 1 104 ? -5.158 5.728 11.768 1.00 54.03 104 LYS A N 1
ATOM 831 C CA . LYS A 1 104 ? -6.609 5.866 11.716 1.00 54.03 104 LYS A CA 1
ATOM 832 C C . LYS A 1 104 ? -7.254 4.995 12.802 1.00 54.03 104 LYS A C 1
ATOM 834 O O . LYS A 1 104 ? -7.821 3.953 12.501 1.00 54.03 104 LYS A O 1
ATOM 839 N N . LYS A 1 105 ? -7.172 5.440 14.059 1.00 47.47 105 LYS A N 1
ATOM 840 C CA . LYS A 1 105 ? -8.036 5.042 15.187 1.00 47.47 105 LYS A CA 1
ATOM 841 C C . LYS A 1 105 ? -7.987 6.102 16.286 1.00 47.47 105 LYS A C 1
ATOM 843 O O . LYS A 1 105 ? -6.874 6.391 16.782 1.00 47.47 105 LYS A O 1
#

Radius of gyration: 15.55 Å; chains: 1; bounding box: 27×40×43 Å

Secondary structure (DSSP, 8-state):
--SSEEEEE--STT-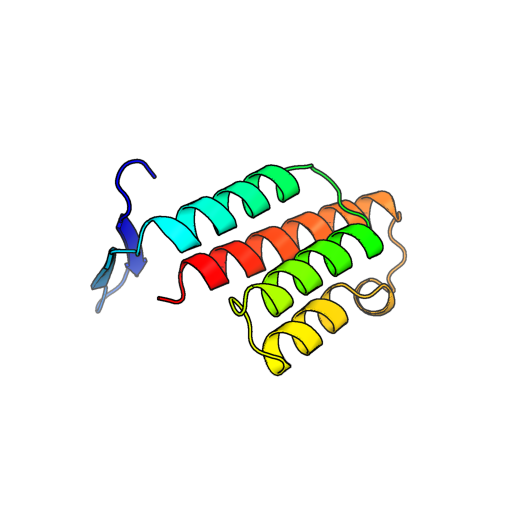-EEEEE--HHHHHHHHHHHHHHTSS---HHHHHHHHHHHHHTTSS-HHHHHHHHHHTSGGGG-SSS-HHHHHHHHHHHHHHHHHHHHH--

Sequence (105 aa):
PEHGYIIKSKRGGGGCIQIFRMSNETFLQLNYLIDECVGCSITKNDAFNIITRLFESEIINENEFRIMKSALSDKSFDIEIPDETKNILRSKILTQMILELSYKK

pLDDT: mean 79.0, std 14.49, range [40.78, 95.75]

Foldseek 3Di:
DPDQWDWDWDDDPDIDIDIDRDDPPLLVVLVVVLVVLPPQFADLVRLLVSLVVCVVVVLDDPVLSVVLNVCLDVVVVPDPDDVRVSRNVSSVVSSVSSVVSSVVD